Protein AF-A0A2V9DGD0-F1 (afdb_monomer)

Radius of gyration: 16.73 Å; Cα contacts (8 Å, |Δi|>4): 117; chains: 1; bounding box: 33×43×42 Å

Solvent-accessible surface area (backbone atoms only — not comparable to full-atom values): 5662 Å² total; per-residue (Å²): 138,53,88,39,64,42,88,89,76,65,50,64,37,52,79,65,58,54,63,61,60,48,68,58,36,45,53,36,92,87,78,65,46,44,53,54,42,81,48,64,50,82,78,48,86,74,67,96,54,52,69,60,41,51,72,70,64,48,51,18,35,28,27,67,91,80,61,52,58,45,76,51,91,45,46,84,55,81,59,79,77,82,71,74,76,69,80,83,125

Sequence (89 aa):
MRPWRCRSCERRFYALAVPLAYQKYAHCERCGNLDLQRISGDHVTEGWLLWLFRLLHLPAYRCAPCRYRFFSLRLYRRIPTIHSESPTT

Structure (mmCIF, N/CA/C/O backbone):
data_AF-A0A2V9DGD0-F1
#
_entry.id   AF-A0A2V9DGD0-F1
#
loop_
_atom_site.group_PDB
_atom_site.id
_atom_site.type_symbol
_atom_site.label_atom_id
_atom_site.label_alt_id
_atom_site.label_comp_id
_atom_site.label_asym_id
_atom_site.label_entity_id
_atom_site.label_seq_id
_atom_site.pdbx_PDB_ins_code
_atom_site.Cartn_x
_atom_site.Cartn_y
_atom_site.Cartn_z
_atom_site.occupancy
_atom_site.B_iso_or_equiv
_atom_site.auth_seq_id
_atom_site.auth_comp_id
_atom_site.auth_asym_id
_atom_site.auth_atom_id
_atom_site.pdbx_PDB_model_num
ATOM 1 N N . MET A 1 1 ? 19.410 4.719 -22.562 1.00 75.56 1 MET A N 1
ATOM 2 C CA . MET A 1 1 ? 18.958 3.309 -22.677 1.00 75.56 1 MET A CA 1
ATOM 3 C C . MET A 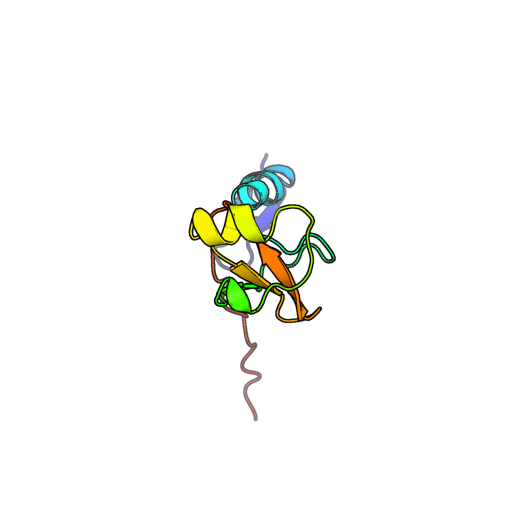1 1 ? 18.117 2.932 -21.456 1.00 75.56 1 MET A C 1
ATOM 5 O O . MET A 1 1 ? 18.348 3.495 -20.395 1.00 75.56 1 MET A O 1
ATOM 9 N N . ARG A 1 2 ? 17.135 2.028 -21.595 1.00 83.94 2 ARG A N 1
ATOM 10 C CA . ARG A 1 2 ? 16.291 1.512 -20.495 1.00 83.94 2 ARG A CA 1
ATOM 11 C C . ARG A 1 2 ? 16.665 0.042 -20.236 1.00 83.94 2 ARG A C 1
ATOM 13 O O . ARG A 1 2 ? 16.238 -0.797 -21.029 1.00 83.94 2 ARG A O 1
ATOM 20 N N . PRO A 1 3 ? 17.503 -0.263 -19.226 1.00 87.75 3 PRO A N 1
ATOM 21 C CA . PRO A 1 3 ? 18.156 -1.572 -19.121 1.00 87.75 3 PRO A CA 1
ATOM 22 C C . PRO A 1 3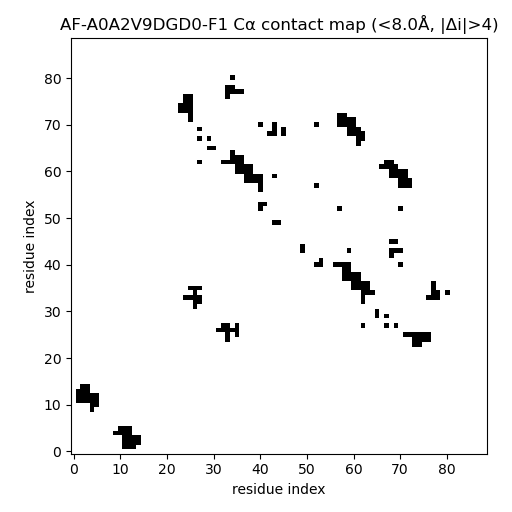 ? 17.238 -2.694 -18.614 1.00 87.75 3 PRO A C 1
ATOM 24 O O . PRO A 1 3 ? 17.537 -3.863 -18.828 1.00 87.75 3 PRO A O 1
ATOM 27 N N . TRP A 1 4 ? 16.108 -2.361 -17.986 1.00 87.25 4 TRP A N 1
ATOM 28 C CA . TRP A 1 4 ? 15.189 -3.347 -17.415 1.00 87.25 4 TRP A CA 1
ATOM 29 C C . TRP A 1 4 ? 14.040 -3.636 -18.372 1.00 87.25 4 TRP A C 1
ATOM 31 O O . TRP A 1 4 ? 13.540 -2.716 -19.019 1.00 87.25 4 TRP A O 1
ATOM 41 N N . ARG A 1 5 ? 13.599 -4.896 -18.449 1.00 89.81 5 ARG A N 1
ATOM 42 C CA . ARG A 1 5 ? 12.497 -5.350 -19.313 1.00 89.81 5 ARG A CA 1
ATOM 43 C C . ARG A 1 5 ? 11.457 -6.104 -18.486 1.00 89.81 5 ARG A C 1
ATOM 45 O O . ARG A 1 5 ? 11.806 -7.005 -17.730 1.00 89.81 5 ARG A O 1
ATOM 52 N N . CYS A 1 6 ? 10.183 -5.748 -18.628 1.00 85.62 6 CYS A N 1
ATOM 53 C CA . CYS A 1 6 ? 9.086 -6.497 -18.012 1.00 85.62 6 CYS A CA 1
ATOM 54 C C . CYS A 1 6 ? 8.914 -7.842 -18.733 1.00 85.62 6 CYS A C 1
ATOM 56 O O . CYS A 1 6 ? 8.852 -7.850 -19.956 1.00 85.62 6 CYS A O 1
ATOM 58 N N . ARG A 1 7 ? 8.797 -8.966 -18.013 1.00 83.31 7 ARG A N 1
ATOM 59 C CA . ARG A 1 7 ? 8.550 -10.281 -18.641 1.00 83.31 7 ARG A CA 1
ATOM 60 C C . ARG A 1 7 ? 7.138 -10.445 -19.206 1.00 83.31 7 ARG A C 1
ATOM 62 O O . ARG A 1 7 ? 6.968 -11.178 -20.162 1.00 83.31 7 ARG A O 1
ATOM 69 N N . SER A 1 8 ? 6.142 -9.775 -18.628 1.00 83.19 8 SER A N 1
ATOM 70 C CA . SER A 1 8 ? 4.739 -9.955 -19.030 1.00 83.19 8 SER A CA 1
ATOM 71 C C . SER A 1 8 ? 4.363 -9.153 -20.280 1.00 83.19 8 SER A C 1
ATOM 73 O O . SER A 1 8 ? 3.628 -9.647 -21.122 1.00 83.19 8 SER A O 1
ATOM 75 N N . CYS A 1 9 ? 4.867 -7.923 -20.416 1.00 87.94 9 CYS A N 1
ATOM 76 C CA . CYS A 1 9 ? 4.518 -7.027 -21.528 1.00 87.94 9 CYS A CA 1
ATOM 77 C C . CYS A 1 9 ? 5.726 -6.594 -22.365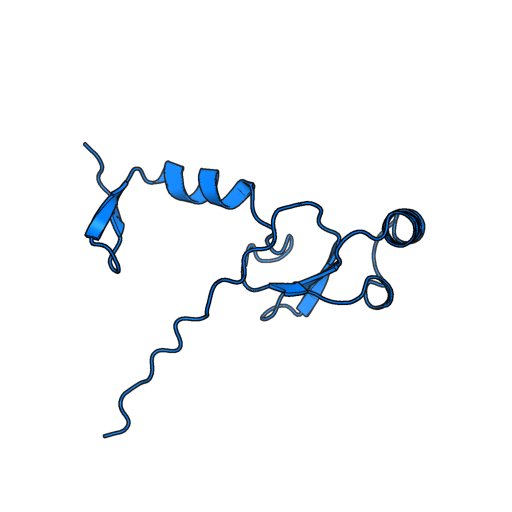 1.00 87.94 9 CYS A C 1
ATOM 79 O O . CYS A 1 9 ? 5.617 -5.687 -23.186 1.00 87.94 9 CYS A O 1
ATOM 81 N N . GLU A 1 10 ? 6.900 -7.164 -22.086 1.00 88.88 10 GLU A N 1
ATOM 82 C CA . GLU A 1 10 ? 8.167 -6.924 -22.786 1.00 88.88 10 GLU A CA 1
ATOM 83 C C . GLU A 1 10 ? 8.685 -5.476 -22.803 1.00 88.88 10 GLU A C 1
ATOM 85 O O . GLU A 1 10 ? 9.727 -5.185 -23.398 1.00 88.88 10 GLU A O 1
ATOM 90 N N . ARG A 1 11 ? 8.004 -4.555 -22.115 1.00 88.56 11 ARG A N 1
ATOM 91 C CA . ARG A 1 11 ? 8.306 -3.124 -22.147 1.00 88.56 11 ARG A CA 1
ATOM 92 C C . ARG A 1 11 ? 9.555 -2.801 -21.330 1.00 88.56 11 ARG A C 1
ATOM 94 O O . ARG A 1 11 ? 9.740 -3.317 -20.226 1.00 88.56 11 ARG A O 1
ATOM 101 N N . ARG A 1 12 ? 10.409 -1.923 -21.871 1.00 91.06 12 ARG A N 1
ATOM 102 C CA . ARG A 1 12 ? 11.659 -1.494 -21.223 1.00 91.06 12 ARG A CA 1
ATOM 103 C C . ARG A 1 12 ? 11.462 -0.278 -20.309 1.00 91.06 12 ARG A C 1
ATOM 105 O O . ARG A 1 12 ? 10.777 0.679 -20.686 1.00 91.06 12 ARG A O 1
ATOM 112 N N . PHE A 1 13 ? 12.103 -0.279 -19.140 1.00 88.19 13 PHE A N 1
ATOM 113 C CA . PHE A 1 13 ? 11.984 0.754 -18.102 1.00 88.19 13 PHE A CA 1
ATOM 114 C C . PHE A 1 13 ? 13.306 1.001 -17.337 1.00 88.19 13 PHE A C 1
ATOM 116 O O . PHE A 1 13 ? 14.298 0.293 -17.520 1.00 88.19 13 PHE A O 1
ATOM 123 N N . TYR A 1 14 ? 13.340 2.057 -16.515 1.00 88.62 14 TYR A N 1
ATOM 124 C CA . TYR A 1 14 ? 14.446 2.351 -15.591 1.00 88.62 14 TYR A CA 1
ATOM 125 C C . TYR A 1 14 ? 14.205 1.681 -14.242 1.00 88.62 14 TYR A C 1
ATOM 127 O O . TYR A 1 14 ? 13.087 1.767 -13.743 1.00 88.62 14 TYR A O 1
ATOM 135 N N . ALA A 1 15 ? 15.241 1.114 -13.615 1.00 83.44 15 ALA A N 1
ATOM 136 C CA . ALA A 1 15 ? 15.131 0.422 -12.324 1.00 83.44 15 ALA A CA 1
ATOM 137 C C . ALA A 1 15 ? 14.315 1.219 -11.293 1.00 83.44 15 ALA A C 1
ATOM 139 O O . ALA A 1 15 ? 13.395 0.690 -10.682 1.00 83.44 15 ALA A O 1
ATOM 140 N N . LEU A 1 16 ? 14.610 2.520 -11.182 1.00 85.06 16 LEU A N 1
ATOM 141 C CA . LEU A 1 16 ? 13.993 3.443 -10.227 1.00 85.06 16 LEU A CA 1
ATOM 142 C C . LEU A 1 16 ? 12.532 3.786 -10.543 1.00 85.06 16 LEU A C 1
ATOM 144 O O . LEU A 1 16 ? 11.785 4.145 -9.638 1.00 85.06 16 LEU A O 1
ATOM 148 N N . ALA A 1 17 ? 12.093 3.659 -11.797 1.00 84.31 17 ALA A N 1
ATOM 149 C CA . ALA A 1 17 ? 10.727 4.016 -12.182 1.00 84.31 17 ALA A CA 1
ATOM 150 C C . ALA A 1 17 ? 9.681 3.144 -11.470 1.00 84.31 17 ALA A C 1
ATOM 152 O O . ALA A 1 17 ? 8.585 3.607 -11.168 1.00 84.31 17 ALA A O 1
ATOM 153 N N . VAL A 1 18 ? 10.032 1.891 -11.177 1.00 79.31 18 VAL A N 1
ATOM 154 C CA . VAL A 1 18 ? 9.153 0.915 -10.530 1.00 79.31 18 VAL A CA 1
ATOM 155 C C . VAL A 1 18 ? 8.919 1.230 -9.045 1.00 79.31 18 VAL A C 1
ATOM 157 O O . VAL A 1 18 ? 7.764 1.460 -8.687 1.00 79.31 18 VAL A O 1
ATOM 160 N N . PRO A 1 19 ? 9.944 1.318 -8.172 1.00 79.56 19 PRO A N 1
ATOM 161 C CA . PRO A 1 19 ? 9.734 1.669 -6.769 1.00 79.56 19 PRO A CA 1
ATOM 162 C C . PRO A 1 19 ? 9.113 3.064 -6.606 1.00 79.56 19 PRO A C 1
ATOM 164 O O . PRO A 1 19 ? 8.242 3.235 -5.757 1.00 79.56 19 PRO A O 1
ATOM 167 N N . LEU A 1 20 ? 9.465 4.040 -7.456 1.00 84.25 20 LEU A N 1
ATOM 168 C CA . LEU A 1 20 ? 8.849 5.374 -7.433 1.00 84.25 20 LEU A CA 1
ATOM 169 C C . LEU A 1 20 ? 7.354 5.338 -7.772 1.00 84.25 20 LEU A C 1
ATOM 171 O O . LEU A 1 20 ? 6.558 6.018 -7.125 1.00 84.25 20 LEU A O 1
ATOM 175 N N . ALA A 1 21 ? 6.948 4.531 -8.755 1.00 81.81 21 ALA A N 1
ATOM 176 C CA . ALA A 1 21 ? 5.533 4.335 -9.051 1.00 81.81 21 ALA A CA 1
ATOM 177 C C . ALA A 1 21 ? 4.803 3.641 -7.888 1.00 81.81 21 ALA A C 1
ATOM 179 O O . ALA A 1 21 ? 3.658 3.989 -7.595 1.00 81.81 21 ALA A O 1
ATOM 180 N N . TYR A 1 22 ? 5.468 2.707 -7.197 1.00 81.38 22 TYR A N 1
ATOM 181 C CA . TYR A 1 22 ? 4.875 1.960 -6.087 1.00 81.38 22 TYR A CA 1
ATOM 182 C C . TYR A 1 22 ? 4.651 2.775 -4.806 1.00 81.38 22 TYR A C 1
ATOM 184 O O . TYR A 1 22 ? 3.724 2.462 -4.062 1.00 81.38 22 TYR A O 1
ATOM 192 N N . GLN A 1 23 ? 5.395 3.864 -4.584 1.00 84.62 23 GLN A N 1
ATOM 193 C CA . GLN A 1 23 ? 5.216 4.762 -3.426 1.00 84.62 23 GLN A CA 1
ATOM 194 C C . GLN A 1 23 ? 3.795 5.344 -3.302 1.00 84.62 23 GLN A C 1
ATOM 196 O O . GLN A 1 23 ? 3.340 5.653 -2.201 1.00 84.62 23 GLN A O 1
ATOM 201 N N . LYS A 1 24 ? 3.074 5.490 -4.423 1.00 87.44 24 LYS A N 1
ATOM 202 C CA . LYS A 1 24 ? 1.700 6.024 -4.445 1.00 87.44 24 LYS A CA 1
ATOM 203 C C . LYS A 1 24 ? 0.656 5.024 -3.942 1.00 87.44 24 LYS A C 1
ATOM 205 O O . LYS A 1 24 ? -0.467 5.420 -3.628 1.00 87.44 24 LYS A O 1
ATOM 210 N N . TYR A 1 25 ? 1.008 3.741 -3.891 1.00 88.62 25 TYR A N 1
ATOM 211 C CA . TYR A 1 25 ? 0.103 2.669 -3.505 1.00 88.62 25 TYR A CA 1
ATOM 212 C C . TYR A 1 25 ? 0.309 2.261 -2.049 1.00 88.62 25 TYR A C 1
ATOM 214 O O . TYR A 1 25 ? 1.404 2.372 -1.488 1.00 88.62 25 TYR A O 1
ATOM 222 N N . ALA A 1 26 ? -0.769 1.793 -1.428 1.00 89.81 26 ALA A N 1
ATOM 223 C CA . ALA A 1 26 ? -0.710 1.232 -0.090 1.00 89.81 26 ALA A CA 1
ATOM 224 C C . ALA A 1 26 ? 0.163 -0.031 -0.099 1.00 89.81 26 ALA A C 1
ATOM 226 O O . ALA A 1 26 ? -0.020 -0.917 -0.932 1.00 89.81 26 ALA A O 1
ATOM 227 N N . HIS A 1 27 ? 1.101 -0.108 0.840 1.00 90.19 27 HIS A N 1
ATOM 228 C CA . HIS A 1 27 ? 1.935 -1.279 1.091 1.00 90.19 27 HIS A CA 1
ATOM 229 C C . HIS A 1 27 ? 2.059 -1.494 2.594 1.00 90.19 27 HIS A C 1
ATOM 231 O O . HIS A 1 27 ? 1.864 -0.569 3.381 1.00 90.19 27 HIS A O 1
ATOM 237 N N . CYS A 1 28 ? 2.363 -2.721 2.997 1.00 89.38 28 CYS A N 1
ATOM 238 C CA . CYS A 1 28 ? 2.570 -3.049 4.395 1.00 89.38 28 CYS A CA 1
ATOM 239 C C . CYS A 1 28 ? 3.829 -2.358 4.929 1.00 89.38 28 CYS A C 1
ATOM 241 O O . CYS A 1 28 ? 4.919 -2.593 4.415 1.00 89.38 28 CYS A O 1
ATOM 243 N N . GLU A 1 29 ? 3.701 -1.588 6.006 1.00 84.19 29 GLU A N 1
ATOM 244 C CA . GLU A 1 29 ? 4.835 -0.900 6.643 1.00 84.19 29 GLU A CA 1
ATOM 245 C C . GLU A 1 29 ? 5.858 -1.871 7.255 1.00 84.19 29 GLU A C 1
ATOM 247 O O . GLU A 1 29 ? 7.032 -1.541 7.377 1.00 84.19 29 GLU A O 1
ATOM 252 N N . ARG A 1 30 ? 5.435 -3.098 7.592 1.00 86.94 30 ARG A N 1
ATOM 253 C CA . ARG A 1 30 ? 6.298 -4.101 8.232 1.00 86.94 30 ARG A CA 1
ATOM 254 C C . ARG A 1 30 ? 7.125 -4.932 7.250 1.00 86.94 30 ARG A C 1
ATOM 256 O O . ARG A 1 30 ? 8.250 -5.294 7.564 1.00 86.94 30 ARG A O 1
ATOM 263 N N . CYS A 1 31 ? 6.558 -5.296 6.098 1.00 88.56 31 CYS A N 1
ATOM 264 C CA . CYS A 1 31 ? 7.202 -6.215 5.143 1.00 88.56 31 CYS A CA 1
ATOM 265 C C . CYS A 1 31 ? 7.277 -5.686 3.703 1.00 88.56 31 CYS A C 1
ATOM 267 O O . CYS A 1 31 ? 7.772 -6.385 2.825 1.00 88.56 31 CYS A O 1
ATOM 269 N N . GLY A 1 32 ? 6.749 -4.490 3.430 1.00 86.38 32 GLY A N 1
ATOM 270 C CA . GLY A 1 32 ? 6.755 -3.874 2.101 1.00 86.38 32 GLY A CA 1
ATOM 271 C C . GLY A 1 32 ? 5.819 -4.522 1.077 1.00 86.38 32 GLY A C 1
ATOM 272 O O . GLY A 1 32 ? 5.769 -4.069 -0.064 1.00 86.38 32 GLY A O 1
ATOM 273 N N . ASN A 1 33 ? 5.065 -5.566 1.445 1.00 86.81 33 ASN A N 1
ATOM 274 C CA . ASN A 1 33 ? 4.190 -6.253 0.497 1.00 86.81 33 ASN A CA 1
ATOM 275 C C . ASN A 1 33 ? 2.981 -5.379 0.109 1.00 86.81 33 ASN A C 1
ATOM 277 O O . ASN A 1 33 ? 2.395 -4.680 0.938 1.00 86.81 33 ASN A O 1
ATOM 281 N N . LEU A 1 34 ?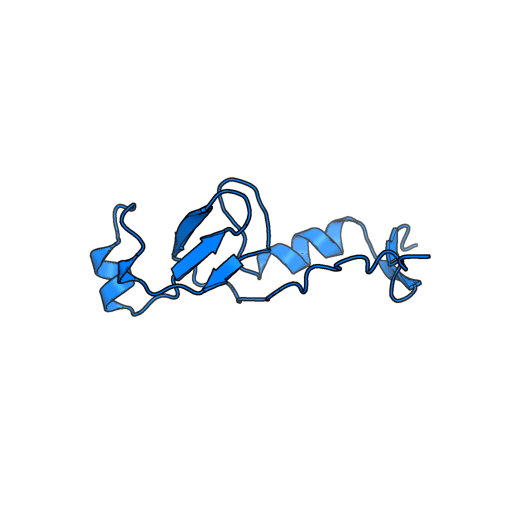 2.613 -5.451 -1.166 1.00 86.19 34 LEU A N 1
ATOM 282 C CA . LEU A 1 34 ? 1.479 -4.776 -1.792 1.00 86.19 34 LEU A CA 1
ATOM 283 C C . LEU A 1 34 ? 0.200 -5.638 -1.762 1.00 86.19 34 LEU A C 1
ATOM 285 O O . LEU A 1 34 ? -0.883 -5.139 -2.059 1.00 86.19 34 LEU A O 1
ATOM 289 N N . ASP A 1 35 ? 0.308 -6.920 -1.393 1.00 87.25 35 ASP A N 1
ATOM 290 C CA . ASP A 1 35 ? -0.834 -7.815 -1.202 1.00 87.25 35 ASP A CA 1
ATOM 291 C C . ASP A 1 35 ? -1.566 -7.499 0.113 1.00 87.25 35 ASP A C 1
ATOM 293 O O . ASP A 1 35 ? -1.255 -7.997 1.207 1.00 87.25 35 ASP A O 1
ATOM 297 N N . LEU A 1 36 ? -2.512 -6.571 -0.012 1.00 88.69 36 LEU A N 1
ATOM 298 C CA . LEU A 1 36 ? -3.320 -6.040 1.071 1.00 88.69 36 LEU A CA 1
ATOM 299 C C . LEU A 1 36 ? -4.791 -6.424 0.886 1.00 88.69 36 LEU A C 1
ATOM 301 O O . LEU A 1 36 ? -5.365 -6.340 -0.204 1.00 88.69 36 LEU A O 1
ATOM 305 N N . GLN A 1 37 ? -5.438 -6.765 1.992 1.00 89.50 37 GLN A N 1
ATOM 306 C CA . GLN A 1 37 ? -6.876 -6.965 2.096 1.00 89.50 37 GLN A CA 1
ATOM 307 C C . GLN A 1 37 ? -7.491 -5.752 2.786 1.00 89.50 37 GLN A C 1
ATOM 309 O O . GLN A 1 37 ? -7.062 -5.376 3.876 1.00 89.50 37 GLN A O 1
ATOM 314 N N . ARG A 1 38 ? -8.493 -5.131 2.161 1.00 88.31 38 ARG A N 1
ATOM 315 C CA . ARG A 1 38 ? -9.267 -4.067 2.805 1.00 88.31 38 ARG A CA 1
ATOM 316 C C . ARG A 1 38 ? -10.135 -4.683 3.904 1.00 88.31 38 ARG A C 1
ATOM 318 O O . ARG A 1 38 ? -10.825 -5.667 3.654 1.00 88.31 38 ARG A O 1
ATOM 325 N N . ILE A 1 39 ? -10.076 -4.113 5.100 1.00 89.12 39 ILE A N 1
ATOM 326 C CA . ILE A 1 39 ? -10.833 -4.538 6.287 1.00 89.12 39 ILE A CA 1
ATOM 327 C C . ILE A 1 39 ? -11.617 -3.344 6.848 1.00 89.12 39 ILE A C 1
ATOM 329 O O . ILE A 1 39 ? -11.366 -2.202 6.455 1.00 89.12 39 ILE A O 1
ATOM 333 N N . SER A 1 40 ? -12.568 -3.584 7.756 1.00 85.38 40 SER A N 1
ATOM 334 C CA . SER A 1 40 ? -13.199 -2.485 8.497 1.00 85.38 40 SER A CA 1
ATOM 335 C C . SER A 1 40 ? -12.206 -1.858 9.484 1.00 85.38 40 SER A C 1
ATOM 337 O O . SER A 1 40 ? -11.319 -2.534 10.018 1.00 85.38 40 SER A O 1
ATOM 339 N N . GLY A 1 41 ? -12.359 -0.553 9.731 1.00 81.25 41 GLY A N 1
ATOM 340 C CA . GLY A 1 41 ? -11.529 0.191 10.686 1.00 81.25 41 GLY A CA 1
ATOM 341 C C . GLY A 1 41 ? -11.653 -0.304 12.132 1.00 81.25 41 GLY A C 1
ATOM 342 O O . GLY A 1 41 ? -10.759 -0.070 12.946 1.00 81.25 41 GLY A O 1
ATOM 343 N N . ASP A 1 42 ? -12.712 -1.049 12.446 1.00 81.31 42 ASP A N 1
ATOM 344 C CA . ASP A 1 42 ? -12.939 -1.627 13.774 1.00 81.31 42 ASP A CA 1
ATOM 345 C C . ASP A 1 42 ? -11.959 -2.759 14.098 1.00 81.31 42 ASP A C 1
ATOM 347 O O . ASP A 1 42 ? -11.632 -2.989 15.261 1.00 81.31 42 ASP A O 1
ATOM 351 N N . HIS A 1 43 ? -11.418 -3.431 13.077 1.00 80.81 43 HIS A N 1
ATOM 352 C CA . HIS A 1 43 ? -10.461 -4.526 13.255 1.00 80.81 43 HIS A CA 1
ATOM 353 C C . HIS A 1 43 ? -9.016 -4.066 13.497 1.00 80.81 43 HIS A C 1
ATOM 355 O O . HIS A 1 43 ? -8.154 -4.904 13.798 1.00 80.81 43 HIS A O 1
ATOM 361 N N . VAL A 1 44 ? -8.731 -2.769 13.350 1.00 80.31 44 VAL A N 1
ATOM 362 C CA . VAL A 1 44 ? -7.428 -2.193 13.692 1.00 80.31 44 VAL A CA 1
ATOM 363 C C . VAL A 1 44 ? -7.468 -1.776 15.158 1.00 80.31 44 VAL A C 1
ATOM 365 O O . VAL A 1 44 ? -8.233 -0.892 15.548 1.00 80.31 44 VAL A O 1
ATOM 368 N N . THR A 1 45 ? -6.669 -2.463 15.970 1.00 75.44 45 THR A N 1
ATOM 369 C CA . THR A 1 45 ? -6.607 -2.307 17.432 1.00 75.44 45 THR A CA 1
ATOM 370 C C . THR A 1 45 ? -5.340 -1.600 17.903 1.00 75.44 45 THR A C 1
ATOM 372 O O . THR A 1 45 ? -5.229 -1.283 19.080 1.00 75.44 45 THR A O 1
ATOM 375 N N . GLU A 1 46 ? -4.389 -1.345 17.003 1.00 73.75 46 GLU A N 1
ATOM 376 C CA . GLU A 1 46 ? -3.075 -0.783 17.321 1.00 73.75 46 GLU A CA 1
ATOM 377 C C . GLU A 1 46 ? -2.885 0.573 16.629 1.00 73.75 46 GLU A C 1
ATOM 379 O O . GLU A 1 46 ? -3.127 0.708 15.429 1.00 73.75 46 GLU A O 1
ATOM 384 N N . GLY A 1 47 ? -2.454 1.582 17.392 1.00 70.94 47 GLY A N 1
ATOM 385 C CA . GLY A 1 47 ? -2.131 2.919 16.890 1.00 70.94 47 GLY A CA 1
ATOM 386 C C . GLY A 1 47 ? -2.550 4.037 17.846 1.00 70.94 47 GLY A C 1
ATOM 387 O O . GLY A 1 47 ? -3.543 3.930 18.558 1.00 70.94 47 GLY A O 1
ATOM 388 N N . TRP A 1 48 ? -1.807 5.144 17.849 1.00 70.00 48 TRP A N 1
ATOM 389 C CA . TRP A 1 48 ? -2.083 6.266 18.757 1.00 70.00 48 TRP A CA 1
ATOM 390 C C . TRP A 1 48 ? -3.282 7.133 18.312 1.00 70.00 48 TRP A C 1
ATOM 392 O O . TRP A 1 48 ? -3.907 7.796 19.131 1.00 70.00 48 TRP A O 1
ATOM 402 N N . LEU A 1 49 ? -3.654 7.074 17.025 1.00 77.44 49 LEU A N 1
ATOM 403 C CA . LEU A 1 49 ? -4.715 7.887 16.397 1.00 77.44 49 LEU A CA 1
ATOM 404 C C . LEU A 1 49 ? -5.932 7.065 15.943 1.00 77.44 49 LEU A C 1
ATOM 406 O O . LEU A 1 49 ? -6.673 7.492 15.060 1.00 77.44 49 LEU A O 1
ATOM 410 N N . LEU A 1 50 ? -6.156 5.882 16.525 1.00 80.00 50 LEU A N 1
ATOM 411 C CA . LEU A 1 50 ? -7.243 4.976 16.119 1.00 80.00 50 LEU A CA 1
ATOM 412 C C . LEU A 1 50 ? -8.614 5.657 16.098 1.00 80.00 50 LEU A C 1
ATOM 414 O O . LEU A 1 50 ? -9.356 5.514 15.130 1.00 80.00 50 LEU A O 1
ATOM 418 N N . TRP A 1 51 ? -8.943 6.407 17.151 1.00 79.94 51 TRP A N 1
ATOM 419 C CA . TRP A 1 51 ? -10.230 7.091 17.257 1.00 79.94 51 TRP A CA 1
ATOM 420 C C . TRP A 1 51 ? -10.407 8.147 16.161 1.00 79.94 51 TRP A C 1
ATOM 422 O O . TRP A 1 51 ? -11.446 8.182 15.505 1.00 79.94 51 TRP A O 1
ATOM 432 N N . LEU A 1 52 ? -9.360 8.934 15.891 1.00 82.94 52 LEU A N 1
ATOM 433 C CA . LEU A 1 52 ? -9.375 9.935 14.826 1.00 82.94 52 LEU A CA 1
ATOM 434 C C . LEU A 1 52 ? -9.542 9.273 13.451 1.00 82.94 52 LEU A C 1
ATOM 436 O O . LEU A 1 52 ? -10.372 9.693 12.652 1.00 82.94 52 LEU A O 1
ATOM 440 N N . PHE A 1 53 ? -8.802 8.199 13.179 1.00 82.31 53 PHE A N 1
ATOM 441 C CA . PHE A 1 53 ? -8.891 7.488 11.904 1.00 82.31 53 PHE A CA 1
ATOM 442 C C . PHE A 1 53 ? -10.232 6.784 11.691 1.00 82.31 53 PHE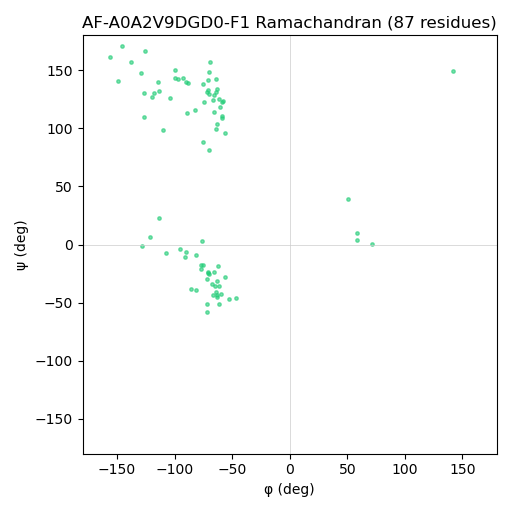 A C 1
ATOM 444 O O . PHE A 1 53 ? -10.717 6.749 10.558 1.00 82.31 53 PHE A O 1
ATOM 451 N N . ARG A 1 54 ? -10.861 6.279 12.760 1.00 81.75 54 ARG A N 1
ATOM 452 C CA . ARG A 1 54 ? -12.234 5.756 12.706 1.00 81.75 54 ARG A CA 1
ATOM 453 C C . ARG A 1 54 ? -13.243 6.862 12.424 1.00 81.75 54 ARG A C 1
ATOM 455 O O . ARG A 1 54 ? -14.092 6.679 11.560 1.00 81.75 54 ARG A O 1
ATOM 462 N N . LEU A 1 55 ? -13.111 8.018 13.078 1.00 84.12 55 LEU A N 1
ATOM 463 C CA . LEU A 1 55 ? -13.985 9.168 12.842 1.00 84.12 55 LEU A CA 1
ATOM 464 C C . LEU A 1 55 ? -13.908 9.648 11.381 1.00 84.12 55 LEU A C 1
ATOM 466 O O . LEU A 1 55 ? -14.935 9.884 10.748 1.00 84.12 55 LEU A O 1
ATOM 470 N N . LEU A 1 56 ? -12.699 9.702 10.813 1.00 84.31 56 LEU A N 1
ATOM 471 C CA . LEU A 1 56 ? -12.469 10.054 9.406 1.00 84.31 56 LEU A CA 1
ATOM 472 C C . LEU A 1 56 ? -12.801 8.927 8.407 1.00 84.31 56 LEU A C 1
ATOM 474 O O . LEU A 1 56 ? -12.579 9.107 7.211 1.00 84.31 56 LEU A O 1
ATOM 478 N N . HIS A 1 57 ? -13.312 7.775 8.860 1.00 83.00 57 HIS A N 1
ATOM 479 C CA . HIS A 1 57 ? -13.605 6.613 8.011 1.00 83.00 57 HIS A CA 1
ATOM 480 C C . HIS A 1 57 ? -12.427 6.211 7.111 1.00 83.00 57 HIS A C 1
ATOM 482 O O . HIS A 1 57 ? -12.597 5.839 5.943 1.00 83.00 57 HIS A O 1
ATOM 488 N N . LEU A 1 58 ? -11.205 6.288 7.650 1.00 84.81 58 LEU A N 1
ATOM 489 C CA . LEU A 1 58 ? -10.024 5.951 6.874 1.00 84.81 58 LEU A CA 1
ATOM 490 C C . LEU A 1 58 ? -10.036 4.474 6.471 1.00 84.81 58 LEU A C 1
ATOM 492 O O . LEU A 1 58 ? -10.430 3.610 7.262 1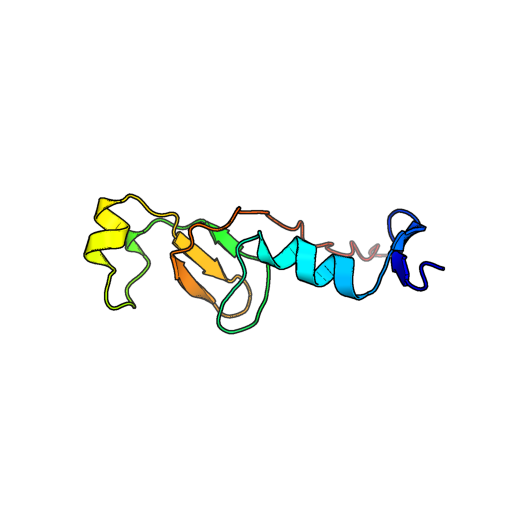.00 84.81 58 LEU A O 1
ATOM 496 N N . PRO A 1 59 ? -9.563 4.150 5.254 1.00 86.94 59 PRO A N 1
ATOM 497 C CA . PRO A 1 59 ? -9.476 2.768 4.845 1.00 86.94 59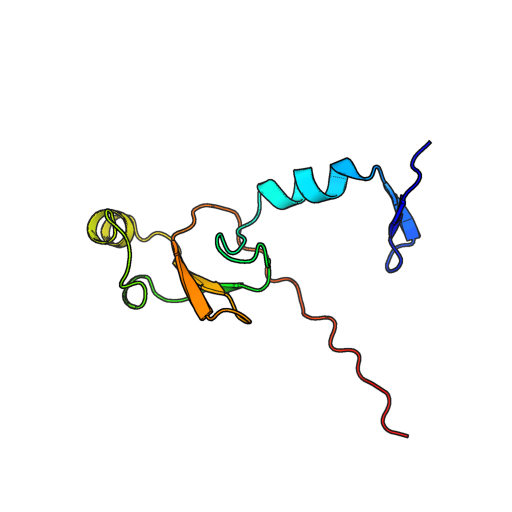 PRO A CA 1
ATOM 498 C C . PRO A 1 59 ? -8.442 2.030 5.699 1.00 86.94 59 PRO A C 1
ATOM 500 O O . PRO A 1 59 ? -7.291 2.453 5.840 1.00 86.94 59 PRO A O 1
ATOM 503 N N . ALA A 1 60 ? -8.872 0.895 6.243 1.00 90.38 60 ALA A N 1
ATOM 504 C CA . ALA A 1 60 ? -8.022 -0.032 6.961 1.00 90.38 60 ALA A CA 1
ATOM 505 C C . ALA A 1 60 ? -7.617 -1.201 6.063 1.00 90.38 60 ALA A C 1
ATOM 507 O O . ALA A 1 60 ? -8.401 -1.708 5.252 1.00 90.38 60 ALA A O 1
ATOM 508 N N . TYR A 1 61 ? -6.380 -1.648 6.237 1.00 90.94 61 TYR A N 1
ATOM 509 C CA . TYR A 1 61 ? -5.794 -2.736 5.476 1.00 90.94 61 TYR A CA 1
ATOM 510 C C . TYR A 1 61 ? -5.174 -3.774 6.398 1.00 90.94 61 TYR A C 1
ATOM 512 O O . TYR A 1 61 ? -4.633 -3.468 7.459 1.00 90.94 61 TYR A O 1
ATOM 520 N N . ARG A 1 62 ? -5.226 -5.022 5.947 1.00 90.69 62 ARG A N 1
ATOM 521 C CA . ARG A 1 62 ? -4.530 -6.167 6.518 1.00 90.69 62 ARG A CA 1
ATOM 522 C C . ARG A 1 62 ? -3.594 -6.733 5.466 1.00 90.69 62 ARG A C 1
ATOM 524 O O . ARG A 1 62 ? -4.028 -7.073 4.371 1.00 90.69 62 ARG A O 1
ATOM 531 N N . CYS A 1 63 ? -2.322 -6.885 5.797 1.00 90.19 63 CYS A N 1
ATOM 532 C CA . CYS A 1 63 ? -1.380 -7.565 4.917 1.00 90.19 63 CYS A CA 1
ATOM 533 C C . CYS A 1 63 ? -1.659 -9.076 4.891 1.00 90.19 63 CYS A C 1
ATOM 535 O O . CYS A 1 63 ? -1.790 -9.689 5.952 1.00 90.19 63 CYS A O 1
ATOM 537 N N . ALA A 1 64 ? -1.747 -9.682 3.704 1.00 88.50 64 ALA A N 1
ATOM 538 C CA . ALA A 1 64 ? -2.021 -11.113 3.563 1.00 88.50 64 ALA A CA 1
ATOM 539 C C . ALA A 1 64 ? -0.942 -12.0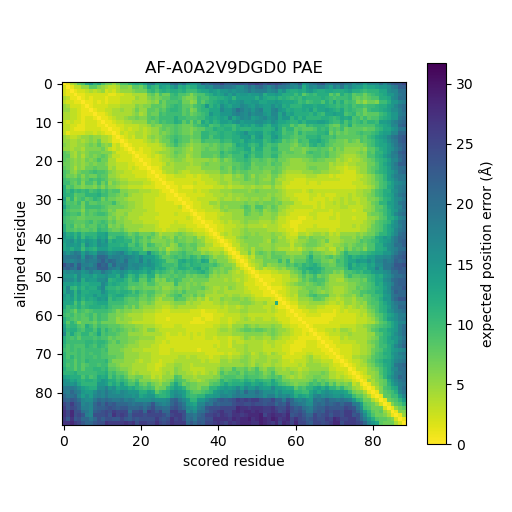14 4.214 1.00 88.50 64 ALA A C 1
ATOM 541 O O . ALA A 1 64 ? -1.312 -12.837 5.057 1.00 88.50 64 ALA A O 1
ATOM 542 N N . PRO A 1 65 ? 0.371 -11.847 3.934 1.00 88.12 65 PRO A N 1
ATOM 543 C CA . PRO A 1 65 ? 1.410 -12.711 4.506 1.00 88.12 65 PRO A CA 1
ATOM 544 C C . PRO A 1 65 ? 1.661 -12.486 6.001 1.00 88.12 65 PRO A C 1
ATOM 546 O O . PRO A 1 65 ? 1.650 -13.436 6.775 1.00 88.12 65 PRO A O 1
ATOM 549 N N . CYS A 1 66 ? 1.889 -11.243 6.439 1.00 89.56 66 CYS A N 1
ATOM 550 C CA . CYS A 1 66 ? 2.313 -10.969 7.818 1.00 89.56 66 CYS A CA 1
ATOM 551 C C . CYS A 1 66 ? 1.154 -10.627 8.765 1.00 89.56 66 CYS A C 1
ATOM 553 O O . CYS A 1 66 ? 1.377 -10.416 9.955 1.00 89.56 66 CYS A O 1
ATOM 555 N N . ARG A 1 67 ? -0.082 -10.542 8.250 1.00 89.38 67 ARG A N 1
ATOM 556 C CA . ARG A 1 67 ? -1.319 -10.244 9.000 1.00 89.38 67 ARG A CA 1
ATOM 557 C C . ARG A 1 67 ? -1.324 -8.912 9.760 1.00 89.38 67 ARG A C 1
ATOM 559 O O . ARG A 1 67 ? -2.271 -8.665 10.505 1.00 89.38 67 ARG A O 1
ATOM 566 N N . TYR A 1 68 ? -0.332 -8.053 9.531 1.00 90.44 68 TYR A N 1
ATOM 567 C CA . TYR A 1 68 ? -0.250 -6.718 10.116 1.00 90.44 68 TYR A CA 1
ATOM 568 C C . TYR A 1 68 ? -1.417 -5.847 9.640 1.00 90.44 68 TYR A C 1
ATOM 570 O O . TYR A 1 68 ? -1.743 -5.853 8.447 1.00 90.44 68 TYR A O 1
ATOM 578 N N . ARG A 1 69 ? -2.054 -5.133 10.573 1.00 90.12 69 ARG A N 1
ATOM 579 C CA . ARG A 1 69 ? -3.242 -4.305 10.337 1.00 90.12 69 ARG A CA 1
ATOM 580 C C . ARG A 1 69 ? -2.880 -2.844 10.542 1.00 90.12 69 ARG A C 1
ATOM 582 O O . ARG A 1 69 ? -2.258 -2.517 11.543 1.00 90.12 69 ARG A O 1
ATOM 589 N N . PHE A 1 70 ? -3.266 -1.986 9.609 1.00 89.00 70 PHE A N 1
ATOM 590 C CA . PHE A 1 70 ? -2.906 -0.572 9.635 1.00 89.00 70 PHE A CA 1
ATOM 591 C C . PHE A 1 70 ? -3.914 0.264 8.843 1.00 89.00 70 PHE A C 1
ATOM 593 O O . PHE A 1 70 ? -4.650 -0.256 8.001 1.00 89.00 70 PHE A O 1
ATOM 600 N N . PHE A 1 71 ? -3.937 1.570 9.098 1.00 88.44 71 PHE A N 1
ATOM 601 C CA . PHE A 1 71 ? -4.676 2.535 8.285 1.00 88.44 71 PHE A CA 1
ATOM 602 C C . PHE A 1 71 ? -3.767 3.105 7.201 1.00 88.44 71 PHE A C 1
ATOM 604 O O . PHE A 1 71 ? -2.584 3.335 7.436 1.00 88.44 71 PHE A O 1
ATOM 611 N N . SER A 1 72 ? -4.303 3.358 6.007 1.00 86.75 72 SER A N 1
ATOM 612 C CA . SER A 1 72 ? -3.547 4.070 4.976 1.00 86.75 72 SER A CA 1
ATOM 613 C C . SER A 1 72 ? -4.458 4.890 4.079 1.00 86.75 72 SER A C 1
ATOM 615 O O . SER A 1 72 ? -5.523 4.440 3.675 1.00 86.75 72 SER 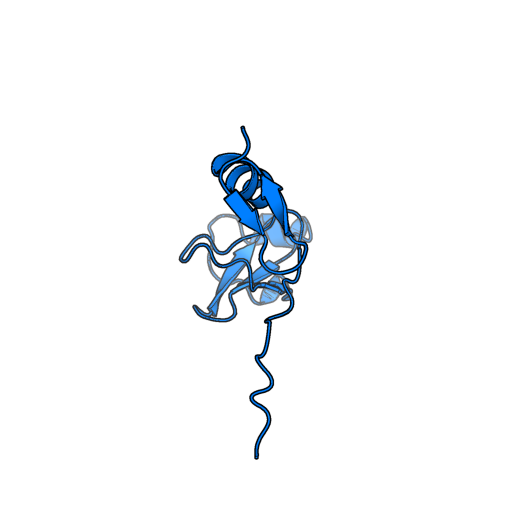A O 1
ATOM 617 N N . LEU A 1 73 ? -3.998 6.085 3.720 1.00 86.38 73 LEU A N 1
ATOM 618 C CA . LEU A 1 73 ? -4.641 6.957 2.734 1.00 86.38 73 LEU A CA 1
ATOM 619 C C . LEU A 1 73 ? -4.141 6.713 1.303 1.00 86.38 73 LEU A C 1
ATOM 621 O O . LEU A 1 73 ? -4.650 7.312 0.358 1.00 86.38 73 LEU A O 1
ATOM 625 N N . ARG A 1 74 ? -3.121 5.865 1.127 1.00 88.50 74 ARG A N 1
ATOM 626 C CA . ARG A 1 74 ? -2.552 5.581 -0.194 1.00 88.50 74 ARG A CA 1
ATOM 627 C C . ARG A 1 74 ? -3.527 4.785 -1.056 1.00 88.50 74 ARG A C 1
ATOM 629 O O . ARG A 1 74 ? -4.402 4.079 -0.552 1.00 88.50 74 ARG A O 1
ATOM 636 N N . LEU A 1 75 ? -3.339 4.871 -2.374 1.00 85.56 75 LEU A N 1
ATOM 637 C CA . LEU A 1 75 ? -4.207 4.202 -3.340 1.00 85.56 75 LEU A CA 1
ATOM 638 C C . LEU A 1 75 ? -4.160 2.686 -3.137 1.00 85.56 75 LEU A C 1
ATOM 640 O O . LEU A 1 75 ? -3.093 2.069 -3.183 1.00 85.56 75 LEU A O 1
ATOM 644 N N . TYR A 1 76 ? -5.329 2.078 -2.951 1.00 83.94 76 TYR A N 1
ATOM 645 C CA . TYR A 1 76 ? -5.435 0.629 -2.925 1.00 83.94 76 TYR A CA 1
ATOM 646 C C . TYR A 1 76 ? -5.301 0.076 -4.338 1.00 83.94 76 TYR A C 1
ATOM 648 O O . TYR A 1 76 ? -6.093 0.396 -5.225 1.00 83.94 76 TYR A O 1
ATOM 656 N N . ARG A 1 77 ? -4.319 -0.800 -4.536 1.00 81.25 77 ARG A N 1
ATOM 657 C CA . ARG A 1 77 ? -4.213 -1.615 -5.739 1.00 81.25 77 ARG A CA 1
ATOM 658 C C . ARG A 1 77 ? -4.104 -3.065 -5.315 1.00 81.25 77 ARG A C 1
ATOM 660 O O . ARG A 1 77 ? -3.071 -3.476 -4.800 1.00 81.25 77 ARG A O 1
ATOM 667 N N . ARG A 1 78 ? -5.159 -3.840 -5.563 1.00 72.44 78 ARG A N 1
ATOM 668 C CA . ARG A 1 78 ? -5.062 -5.295 -5.473 1.00 72.44 78 ARG A CA 1
ATOM 669 C C . ARG A 1 78 ? -4.120 -5.754 -6.579 1.00 72.44 78 ARG A C 1
ATOM 671 O O . ARG A 1 78 ? -4.423 -5.580 -7.759 1.00 72.44 78 ARG A O 1
ATOM 678 N N . ILE A 1 79 ? -2.974 -6.300 -6.199 1.00 69.56 79 ILE A N 1
ATOM 679 C CA . ILE A 1 79 ? -2.125 -7.020 -7.140 1.00 69.56 79 ILE A CA 1
ATOM 680 C C . ILE A 1 79 ? -2.710 -8.426 -7.220 1.00 69.56 79 ILE A C 1
ATOM 682 O O . ILE A 1 79 ? -2.747 -9.099 -6.190 1.00 69.56 79 ILE A O 1
ATOM 686 N N . PRO A 1 80 ? -3.232 -8.867 -8.377 1.00 62.50 80 PRO A N 1
ATOM 687 C CA . PRO A 1 80 ? -3.611 -10.260 -8.521 1.00 62.50 80 PRO A CA 1
ATOM 688 C C . PRO A 1 80 ? -2.357 -11.091 -8.259 1.00 62.50 80 PRO A C 1
ATOM 690 O O . PRO A 1 80 ? -1.316 -10.865 -8.882 1.00 62.50 80 PRO A O 1
ATOM 693 N N . THR A 1 81 ? -2.430 -12.007 -7.295 1.00 59.25 81 THR A N 1
ATOM 694 C CA . THR A 1 81 ? -1.383 -13.007 -7.147 1.00 59.25 81 THR A CA 1
ATOM 695 C C . THR A 1 81 ? -1.348 -13.762 -8.468 1.00 59.25 81 THR A C 1
ATOM 697 O O . THR A 1 81 ? -2.371 -14.268 -8.928 1.00 59.25 81 THR A O 1
ATOM 700 N N . ILE A 1 82 ? -0.192 -13.775 -9.132 1.00 59.72 82 ILE A N 1
ATOM 701 C CA . ILE A 1 82 ? 0.025 -14.687 -10.251 1.00 59.72 82 ILE A CA 1
ATOM 702 C C . ILE A 1 82 ? 0.113 -16.062 -9.590 1.00 59.72 82 ILE A C 1
ATOM 704 O O . ILE A 1 82 ? 1.202 -16.531 -9.263 1.00 59.72 82 ILE A O 1
ATOM 708 N N . HIS A 1 83 ? -1.038 -16.664 -9.276 1.00 52.91 83 HIS A N 1
ATOM 709 C CA . HIS A 1 83 ? -1.087 -18.097 -9.068 1.00 52.91 83 HIS A CA 1
ATOM 710 C C . HIS A 1 83 ? -0.596 -18.671 -10.385 1.00 52.91 83 HIS A C 1
ATOM 712 O O . HIS A 1 83 ? -1.230 -18.526 -11.426 1.00 52.91 83 HIS A O 1
ATOM 718 N N . SER A 1 84 ? 0.613 -19.214 -10.339 1.00 48.72 84 SER A N 1
ATOM 719 C CA . SER A 1 84 ? 1.060 -20.115 -11.376 1.00 48.72 84 SER A CA 1
ATOM 720 C C . SER A 1 84 ? 0.105 -21.293 -11.251 1.00 48.72 84 SER A C 1
ATOM 722 O O . SER A 1 84 ? 0.242 -22.086 -10.321 1.00 48.72 84 SER A O 1
ATOM 724 N N . GLU A 1 85 ? -0.922 -21.359 -12.096 1.00 48.78 85 GLU A N 1
ATOM 725 C CA . GLU A 1 85 ? -1.515 -22.646 -12.427 1.00 48.78 85 GLU A CA 1
ATOM 726 C C . GLU A 1 85 ? -0.351 -23.477 -12.961 1.00 48.78 85 GLU A C 1
ATOM 728 O O . GLU A 1 85 ? 0.087 -23.316 -14.098 1.00 48.78 85 GLU A O 1
ATOM 733 N N . SER A 1 86 ? 0.250 -24.282 -12.084 1.00 50.09 86 SER A N 1
ATOM 734 C CA . SER A 1 86 ? 1.028 -25.417 -12.540 1.00 50.09 86 SER A CA 1
ATOM 735 C C . SER A 1 86 ? 0.025 -26.275 -13.298 1.00 50.09 86 SER A C 1
ATOM 737 O O . SER A 1 86 ? -0.954 -26.691 -12.672 1.00 50.09 86 SER A O 1
ATOM 739 N N . PRO A 1 87 ? 0.202 -26.525 -14.605 1.00 53.94 87 PRO A N 1
ATOM 740 C CA . PRO A 1 87 ? -0.585 -27.549 -15.260 1.00 53.94 87 PRO A CA 1
ATOM 741 C C . PRO A 1 87 ? -0.298 -28.850 -14.510 1.00 53.94 87 PRO A C 1
ATOM 743 O O . PRO A 1 87 ? 0.831 -29.338 -14.487 1.00 53.94 87 PRO A O 1
ATOM 746 N N . THR A 1 88 ? -1.296 -29.344 -13.785 1.00 57.88 88 THR A N 1
ATOM 747 C CA . THR A 1 88 ? -1.342 -30.727 -13.325 1.00 57.88 88 THR A CA 1
ATOM 748 C C . THR A 1 88 ? -1.399 -31.592 -14.573 1.00 57.88 88 THR A C 1
ATOM 750 O O . THR A 1 88 ? -2.426 -31.620 -15.252 1.00 57.88 88 THR A O 1
ATOM 753 N N . THR A 1 89 ? -0.262 -32.200 -14.898 1.00 57.69 89 THR A N 1
ATOM 754 C CA . THR A 1 89 ? -0.148 -33.325 -15.828 1.00 57.69 89 THR A CA 1
ATOM 755 C C . THR A 1 89 ? -0.654 -34.592 -15.156 1.00 57.69 89 THR A C 1
ATOM 757 O O . THR A 1 89 ? -0.363 -34.757 -13.948 1.00 57.69 89 THR A O 1
#

Secondary structure (DSSP, 8-state):
---EE-TTT--EE-TTHHHHHHTTB---TTT----EEEE-GGG----TTHHHHHHTTPPEEEETTT--EEE--SBP-------------

Mean predicted aligned error: 8.72 Å

pLDDT: mean 81.45, std 10.63, range [48.72, 91.06]

Foldseek 3Di:
DQPDADPPPRDGHHPVVVVVVCVLEDADPVPRHLQKDWDFLVPDPDDPCSVVCVVVRFIWIAHPPPRDIDGDPGHRDHDPPPPPPPPPD

Nearest PDB structures (foldseek):
  5oik-assembly1_I  TM=4.975E-01  e=3.752E-01  Bos taurus
  7eu1-assembly1_I  TM=4.700E-01  e=7.899E-01  Arabidopsis thaliana
  6xre-assembly1_I  TM=4.719E-01  e=5.632E-01  Homo sapiens
  8yfq-assembly1_I  TM=3.684E-01  e=1.904E+00  Komagataella phaffii